Protein AF-A0AAF0GT23-F1 (afdb_monomer_lite)

Radius of gyration: 14.1 Å; chains: 1; bounding box: 43×35×29 Å

Structure (mmCIF, N/CA/C/O backbone):
data_AF-A0AAF0GT23-F1
#
_entry.id   AF-A0AAF0GT23-F1
#
loop_
_atom_site.group_PDB
_atom_site.id
_atom_site.type_symbol
_atom_site.label_atom_id
_atom_site.label_alt_id
_atom_site.label_comp_id
_atom_site.label_asym_id
_atom_site.label_entity_id
_atom_site.label_seq_id
_atom_site.pdbx_PDB_ins_code
_atom_site.Cartn_x
_atom_site.Cartn_y
_atom_site.Cartn_z
_atom_site.occupancy
_atom_site.B_iso_or_equiv
_atom_site.auth_seq_id
_atom_site.auth_comp_id
_atom_site.auth_asym_id
_atom_site.auth_atom_id
_atom_site.pdbx_PDB_model_num
ATOM 1 N N . MET A 1 1 ? -15.337 -4.926 -9.735 1.00 69.69 1 MET A N 1
ATOM 2 C CA . MET A 1 1 ? -14.901 -3.994 -8.670 1.00 69.69 1 MET A CA 1
ATOM 3 C C . MET A 1 1 ? -13.657 -3.272 -9.168 1.00 69.69 1 MET A C 1
ATOM 5 O O . MET A 1 1 ? -12.842 -3.954 -9.771 1.00 69.69 1 MET A O 1
ATOM 9 N N . PRO A 1 2 ? -13.508 -1.948 -8.994 1.00 89.38 2 PRO A N 1
ATOM 10 C CA . PRO A 1 2 ? -12.298 -1.244 -9.424 1.00 89.38 2 PRO A CA 1
ATOM 11 C C . PRO A 1 2 ? -11.054 -1.755 -8.686 1.00 89.38 2 PRO A C 1
ATOM 13 O O . PRO A 1 2 ? -11.116 -1.961 -7.473 1.00 89.38 2 PRO A O 1
ATOM 16 N N . ASP A 1 3 ? -9.921 -1.876 -9.376 1.00 92.38 3 ASP A N 1
ATOM 17 C CA . ASP A 1 3 ? -8.666 -2.400 -8.811 1.00 92.38 3 ASP A CA 1
ATOM 18 C C . ASP A 1 3 ? -8.210 -1.664 -7.541 1.00 92.38 3 ASP A C 1
ATOM 20 O O . ASP A 1 3 ? -7.698 -2.276 -6.604 1.00 92.38 3 ASP A O 1
ATOM 24 N N . TYR A 1 4 ? -8.428 -0.347 -7.459 1.00 92.88 4 TYR A N 1
ATOM 25 C CA . TYR A 1 4 ? -8.074 0.426 -6.266 1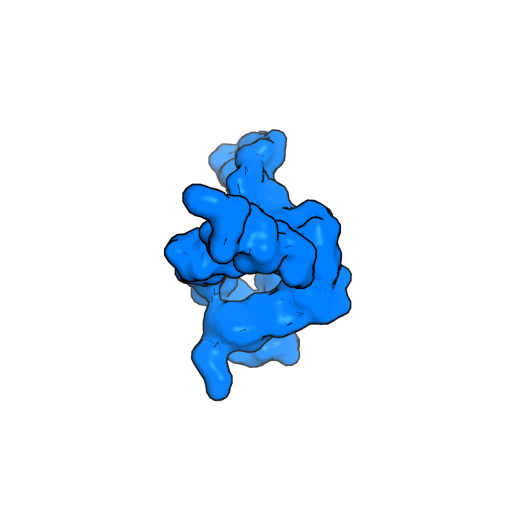.00 92.88 4 TYR A CA 1
ATOM 26 C C . TYR A 1 4 ? -8.917 0.040 -5.038 1.00 92.88 4 TYR A C 1
ATOM 28 O O . TYR A 1 4 ? -8.424 0.117 -3.915 1.00 92.88 4 TYR A O 1
ATOM 36 N N . MET A 1 5 ? -10.160 -0.411 -5.235 1.00 93.94 5 MET A N 1
ATOM 37 C CA . MET A 1 5 ? -11.004 -0.917 -4.150 1.00 93.94 5 MET A CA 1
ATOM 38 C C . MET A 1 5 ? -10.617 -2.344 -3.753 1.00 93.94 5 MET A C 1
ATOM 40 O O . MET A 1 5 ? -10.644 -2.673 -2.570 1.00 93.94 5 MET A O 1
ATOM 44 N N . VAL A 1 6 ? -10.190 -3.175 -4.710 1.00 95.44 6 VAL A N 1
ATOM 45 C CA . VAL A 1 6 ? -9.609 -4.495 -4.405 1.00 95.44 6 VAL A CA 1
ATOM 46 C C . VAL A 1 6 ? -8.355 -4.330 -3.540 1.00 95.44 6 VAL A C 1
ATOM 48 O O . VAL A 1 6 ? -8.206 -5.011 -2.524 1.00 95.44 6 VAL A O 1
ATOM 51 N N . LEU A 1 7 ? -7.496 -3.359 -3.880 1.00 95.94 7 LEU A N 1
ATOM 52 C CA . LEU A 1 7 ? -6.317 -3.025 -3.082 1.00 95.94 7 LEU A CA 1
ATOM 53 C C . LEU A 1 7 ? -6.696 -2.571 -1.670 1.00 95.94 7 LEU A C 1
ATOM 55 O O . LEU A 1 7 ? -6.075 -2.999 -0.700 1.00 95.94 7 LEU A O 1
ATOM 59 N N . TYR A 1 8 ? -7.704 -1.709 -1.551 1.00 95.00 8 TYR A N 1
ATOM 60 C CA . TYR A 1 8 ? -8.166 -1.206 -0.260 1.00 95.00 8 TYR A CA 1
ATOM 61 C C . TYR A 1 8 ? -8.669 -2.327 0.654 1.00 95.00 8 TYR A C 1
ATOM 63 O O . TYR A 1 8 ? -8.240 -2.413 1.804 1.00 95.00 8 TYR A O 1
ATOM 71 N N . ASN A 1 9 ? -9.486 -3.240 0.123 1.00 94.56 9 ASN A N 1
ATOM 72 C CA . ASN A 1 9 ? -9.962 -4.405 0.870 1.00 94.56 9 ASN A CA 1
ATOM 73 C C . ASN A 1 9 ? -8.808 -5.294 1.337 1.00 94.56 9 ASN A C 1
ATOM 75 O O . ASN A 1 9 ? -8.777 -5.704 2.495 1.00 94.56 9 ASN A O 1
ATOM 79 N N . TYR A 1 10 ? -7.834 -5.557 0.463 1.00 95.31 10 TYR A N 1
ATOM 80 C CA . TYR A 1 10 ? -6.641 -6.311 0.840 1.00 95.31 10 TYR A CA 1
ATOM 81 C C . TYR A 1 10 ? -5.864 -5.627 1.975 1.00 95.31 10 TYR A C 1
ATOM 83 O O . TYR A 1 10 ? -5.434 -6.294 2.916 1.00 95.31 10 TYR A O 1
ATOM 91 N N . ILE A 1 11 ? -5.709 -4.301 1.912 1.00 95.25 11 ILE A N 1
ATOM 92 C CA . ILE A 1 11 ? -5.014 -3.527 2.945 1.00 95.25 11 ILE A CA 1
ATOM 93 C C . ILE A 1 11 ? -5.733 -3.643 4.292 1.00 95.25 11 ILE A C 1
ATOM 95 O O . ILE A 1 11 ? -5.079 -3.942 5.288 1.00 95.25 11 ILE A O 1
ATOM 99 N N . ILE A 1 12 ? -7.056 -3.458 4.324 1.00 94.38 12 ILE A N 1
ATOM 100 C CA . ILE A 1 12 ? -7.841 -3.571 5.561 1.00 94.38 12 ILE A CA 1
ATOM 101 C C . ILE A 1 12 ? -7.725 -4.979 6.144 1.00 94.38 12 ILE A C 1
ATOM 103 O O . ILE A 1 12 ? -7.431 -5.124 7.326 1.00 94.38 12 ILE A O 1
ATOM 107 N N . LEU A 1 13 ? -7.919 -6.016 5.326 1.00 94.31 13 LEU A N 1
ATOM 108 C CA . LEU A 1 13 ? -7.892 -7.401 5.802 1.00 94.31 13 LEU A CA 1
ATOM 109 C C . LEU A 1 13 ? -6.520 -7.806 6.348 1.00 94.31 13 LEU A C 1
ATOM 111 O O . LEU A 1 13 ? -6.443 -8.599 7.282 1.00 94.31 13 LEU A O 1
ATOM 115 N N . ARG A 1 14 ? -5.436 -7.282 5.765 1.00 94.88 14 ARG A N 1
ATOM 116 C CA . ARG A 1 14 ? -4.075 -7.686 6.131 1.00 94.88 14 ARG A CA 1
ATOM 117 C C . ARG A 1 14 ? -3.435 -6.823 7.213 1.00 94.88 14 ARG A C 1
ATOM 119 O O . ARG A 1 14 ? -2.658 -7.347 8.007 1.00 94.88 14 ARG A O 1
ATOM 126 N N . TYR A 1 15 ? -3.697 -5.520 7.211 1.00 93.50 15 TYR A N 1
ATOM 127 C CA . TYR A 1 15 ? -3.012 -4.551 8.073 1.00 93.50 15 TYR A CA 1
ATOM 128 C C . TYR A 1 15 ? -3.962 -3.811 9.022 1.00 93.50 15 TYR A C 1
ATOM 130 O O . TYR A 1 15 ? -3.497 -3.168 9.963 1.00 93.50 15 TYR A O 1
ATOM 138 N N . GLY A 1 16 ? -5.279 -3.888 8.799 1.00 91.75 16 GLY A N 1
ATOM 139 C CA . GLY A 1 16 ? -6.270 -3.146 9.573 1.00 91.75 16 GLY A CA 1
ATOM 140 C C . GLY A 1 16 ? -5.973 -1.646 9.586 1.00 91.75 16 GLY A C 1
ATOM 141 O O . GLY A 1 16 ? -5.739 -1.031 8.545 1.00 91.75 16 GLY A O 1
ATOM 142 N N . TYR A 1 17 ? -5.950 -1.073 10.789 1.00 91.62 17 TYR A N 1
ATOM 143 C CA . TYR A 1 17 ? -5.617 0.334 11.046 1.00 91.62 17 TYR A CA 1
ATOM 144 C C . TYR A 1 17 ? -4.157 0.557 11.448 1.00 91.62 17 TYR A C 1
ATOM 146 O O . TYR A 1 17 ? -3.769 1.676 11.789 1.00 91.62 17 TYR A O 1
ATOM 154 N N . SER A 1 18 ? -3.333 -0.489 11.440 1.00 92.06 18 SER A N 1
ATOM 155 C CA . SER A 1 18 ? -1.919 -0.371 11.776 1.00 92.06 18 SER A CA 1
ATOM 156 C C . SER A 1 18 ? -1.131 0.261 10.631 1.00 92.06 18 SER A C 1
ATOM 158 O O . SER A 1 18 ? -1.497 0.170 9.460 1.00 92.06 18 SER A O 1
ATOM 160 N N . TRP A 1 19 ? -0.014 0.901 10.971 1.00 92.62 19 TRP A N 1
ATOM 161 C CA . TRP A 1 19 ? 0.931 1.389 9.975 1.00 92.62 19 TRP A CA 1
ATOM 162 C C . TRP A 1 19 ? 1.582 0.226 9.221 1.00 92.62 19 TRP A C 1
ATOM 164 O O . TRP A 1 19 ? 2.006 -0.759 9.826 1.00 92.62 19 TRP A O 1
ATOM 174 N N . PHE A 1 20 ? 1.712 0.359 7.902 1.00 93.81 20 PHE A N 1
ATOM 175 C CA . PHE A 1 20 ? 2.314 -0.656 7.043 1.00 93.81 20 PHE A CA 1
ATOM 176 C C . PHE A 1 20 ? 3.211 -0.056 5.956 1.00 93.81 20 PHE A C 1
ATOM 178 O O . PHE A 1 20 ? 3.144 1.127 5.611 1.00 93.81 20 PHE A O 1
ATOM 185 N N . ILE A 1 21 ? 4.064 -0.911 5.394 1.00 92.94 21 ILE A N 1
ATOM 186 C CA . ILE A 1 21 ? 4.908 -0.616 4.232 1.00 92.94 21 ILE A CA 1
ATOM 187 C C . ILE A 1 21 ? 4.400 -1.390 3.013 1.00 92.94 21 ILE A C 1
ATOM 189 O O . ILE A 1 21 ? 3.647 -2.354 3.131 1.00 92.94 21 ILE A O 1
ATOM 193 N N . THR A 1 22 ? 4.811 -0.970 1.819 1.00 92.31 22 THR A N 1
ATOM 194 C CA . THR A 1 22 ? 4.205 -1.462 0.570 1.00 92.31 22 THR A CA 1
ATOM 195 C C . THR A 1 22 ? 4.839 -2.734 0.002 1.00 92.31 22 THR A C 1
ATOM 197 O O . THR A 1 22 ? 4.244 -3.333 -0.887 1.00 92.31 22 THR A O 1
ATOM 200 N N . ASP A 1 23 ? 5.980 -3.206 0.520 1.00 90.56 23 ASP A N 1
ATOM 201 C CA . ASP A 1 23 ? 6.665 -4.416 0.028 1.00 90.56 23 ASP A CA 1
ATOM 202 C C . ASP A 1 23 ? 5.739 -5.638 -0.057 1.00 90.56 23 ASP A C 1
ATOM 204 O O . ASP A 1 23 ? 5.616 -6.261 -1.112 1.00 90.56 23 ASP A O 1
ATOM 208 N N . GLY A 1 24 ? 5.004 -5.927 1.022 1.00 88.31 24 GLY A N 1
ATOM 209 C CA . GLY A 1 24 ? 4.050 -7.038 1.051 1.00 88.31 24 GLY A CA 1
ATOM 210 C C . GLY A 1 24 ? 2.865 -6.856 0.096 1.00 88.31 24 GLY A C 1
ATOM 211 O O . GLY A 1 24 ? 2.280 -7.841 -0.349 1.00 88.31 24 GLY A O 1
ATOM 212 N N . ILE A 1 25 ? 2.525 -5.617 -0.267 1.00 93.75 25 ILE A N 1
ATOM 213 C CA . ILE A 1 25 ? 1.484 -5.321 -1.258 1.00 93.75 25 ILE A CA 1
ATOM 214 C C . ILE A 1 25 ? 2.002 -5.637 -2.660 1.00 93.75 25 ILE A C 1
ATOM 216 O O . ILE A 1 25 ? 1.335 -6.354 -3.399 1.00 93.75 25 ILE A O 1
ATOM 220 N N . TYR A 1 26 ? 3.198 -5.166 -3.023 1.00 93.06 26 TYR A N 1
ATOM 221 C CA . TYR A 1 26 ? 3.775 -5.426 -4.347 1.00 93.06 26 TYR A CA 1
ATOM 222 C C . TYR A 1 26 ? 3.993 -6.921 -4.605 1.00 93.06 26 TYR A C 1
ATOM 224 O O . TYR A 1 26 ? 3.718 -7.390 -5.708 1.00 93.06 26 TYR A O 1
ATOM 232 N N . GLN A 1 27 ? 4.423 -7.675 -3.588 1.00 92.88 27 GLN A N 1
ATOM 233 C CA . GLN A 1 27 ? 4.612 -9.127 -3.692 1.00 92.88 27 GLN A CA 1
ATOM 234 C C . GLN A 1 27 ? 3.297 -9.886 -3.931 1.00 92.88 27 GLN A C 1
ATOM 236 O O . GLN A 1 27 ? 3.287 -10.879 -4.652 1.00 92.88 27 GLN A O 1
ATOM 241 N N . ASN A 1 28 ? 2.184 -9.407 -3.366 1.00 93.38 28 ASN A N 1
ATOM 242 C CA . ASN A 1 28 ? 0.873 -10.057 -3.476 1.00 93.38 28 ASN A CA 1
ATOM 243 C C . ASN A 1 28 ? -0.035 -9.417 -4.536 1.00 93.38 28 ASN A C 1
ATOM 245 O O . ASN A 1 28 ? -1.130 -9.907 -4.776 1.00 93.38 28 ASN A O 1
ATOM 249 N N . ALA A 1 29 ? 0.390 -8.342 -5.205 1.00 93.56 29 ALA A N 1
ATOM 250 C CA . ALA A 1 29 ? -0.467 -7.603 -6.131 1.00 93.56 29 ALA A CA 1
ATOM 251 C C . ALA A 1 29 ? -1.050 -8.510 -7.227 1.00 93.56 29 ALA A C 1
ATOM 253 O O . ALA A 1 29 ? -2.257 -8.502 -7.451 1.00 93.56 29 ALA A O 1
ATOM 254 N N . ARG A 1 30 ? -0.224 -9.376 -7.833 1.00 94.38 30 ARG A N 1
ATOM 255 C CA . ARG A 1 30 ? -0.705 -10.328 -8.848 1.00 94.38 30 ARG A CA 1
ATOM 256 C C . ARG A 1 30 ? -1.681 -11.362 -8.282 1.00 94.38 30 ARG A C 1
ATOM 258 O O . ARG A 1 30 ? -2.632 -11.703 -8.974 1.00 94.38 30 ARG A O 1
ATOM 265 N N . SER A 1 31 ? -1.470 -11.848 -7.053 1.00 94.00 31 SER A N 1
ATOM 266 C CA . SER A 1 31 ? -2.349 -12.860 -6.445 1.00 94.00 31 SER A CA 1
ATOM 267 C C . SER A 1 31 ? -3.721 -12.300 -6.069 1.00 94.00 31 SER A C 1
ATOM 269 O O . SER A 1 31 ? -4.690 -13.051 -6.052 1.00 94.00 31 SER A O 1
ATOM 271 N N . ILE A 1 32 ? -3.826 -10.987 -5.849 1.00 92.75 32 ILE A N 1
ATOM 272 C CA . ILE A 1 32 ? -5.104 -10.286 -5.640 1.00 92.75 32 ILE A CA 1
ATOM 273 C C . ILE A 1 32 ? -5.675 -9.669 -6.928 1.00 92.75 32 ILE A C 1
ATOM 275 O O . ILE A 1 32 ? -6.601 -8.866 -6.862 1.00 92.75 32 ILE A O 1
ATOM 279 N N . GLY A 1 33 ? -5.134 -10.025 -8.099 1.00 93.25 33 GLY A N 1
ATOM 280 C CA . GLY A 1 33 ? -5.652 -9.588 -9.400 1.00 93.25 33 GLY A CA 1
ATOM 281 C C . GLY A 1 33 ? -5.294 -8.153 -9.797 1.00 93.25 33 GLY A C 1
ATOM 282 O O . GLY A 1 33 ? -5.954 -7.580 -10.655 1.00 93.25 33 GLY A O 1
ATOM 283 N N . ILE A 1 34 ? -4.259 -7.561 -9.196 1.00 94.75 34 ILE A N 1
ATOM 284 C CA . ILE A 1 34 ? -3.822 -6.184 -9.453 1.00 94.75 34 ILE A CA 1
ATOM 285 C C . ILE A 1 34 ? -2.469 -6.183 -10.161 1.00 94.75 34 ILE A C 1
ATOM 287 O O . ILE A 1 34 ? -1.528 -6.876 -9.768 1.00 94.75 34 ILE A O 1
ATOM 291 N N . ASN A 1 35 ? -2.323 -5.338 -11.182 1.00 94.38 35 ASN A N 1
ATOM 292 C CA . ASN A 1 35 ? -1.020 -5.101 -11.795 1.00 94.38 35 ASN A CA 1
ATOM 293 C C . ASN A 1 35 ? -0.073 -4.421 -10.778 1.00 94.38 35 ASN A C 1
ATOM 295 O O . ASN A 1 35 ? -0.372 -3.306 -10.338 1.00 94.38 35 ASN A O 1
ATOM 299 N N . PRO A 1 36 ? 1.089 -5.020 -10.432 1.00 93.75 36 PRO A N 1
ATOM 300 C CA . PRO A 1 36 ? 2.047 -4.417 -9.504 1.00 93.75 36 PRO A CA 1
ATOM 301 C C . PRO A 1 36 ? 2.467 -2.994 -9.891 1.00 93.75 36 PRO A C 1
ATOM 303 O O . PRO A 1 36 ? 2.679 -2.164 -9.012 1.00 93.75 36 PRO A O 1
ATOM 306 N N . ALA A 1 37 ? 2.540 -2.682 -11.190 1.00 93.69 37 ALA A N 1
ATOM 307 C CA . ALA A 1 37 ? 2.887 -1.344 -11.670 1.00 93.69 37 ALA A CA 1
ATOM 308 C C . ALA A 1 37 ? 1.825 -0.284 -11.311 1.00 93.69 37 ALA A C 1
ATOM 310 O O . ALA A 1 37 ? 2.158 0.883 -11.111 1.00 93.69 37 ALA A O 1
ATOM 311 N N . SER A 1 38 ? 0.560 -0.690 -11.168 1.00 94.44 38 SER A N 1
ATOM 312 C CA . SER A 1 38 ? -0.562 0.198 -10.840 1.00 94.44 38 SER A CA 1
ATOM 313 C C . SER A 1 38 ? -0.722 0.446 -9.337 1.00 94.44 38 SER A C 1
ATOM 315 O O . SER A 1 38 ? -1.408 1.391 -8.949 1.00 94.44 38 SER A O 1
ATOM 317 N N . VAL A 1 39 ? -0.078 -0.353 -8.473 1.00 94.62 39 VAL A N 1
ATOM 318 C CA . VAL A 1 39 ? -0.220 -0.272 -7.004 1.00 94.62 39 VAL A CA 1
ATOM 319 C C . VAL A 1 39 ? 0.062 1.136 -6.485 1.00 94.62 39 VAL A C 1
ATOM 321 O O . VAL A 1 39 ? -0.729 1.673 -5.713 1.00 94.62 39 VAL A O 1
ATOM 324 N N . GLY A 1 40 ? 1.148 1.771 -6.933 1.00 93.69 40 GLY A N 1
ATOM 325 C CA . GLY A 1 40 ? 1.483 3.135 -6.515 1.00 93.69 40 GLY A CA 1
ATOM 326 C C . GLY A 1 40 ? 0.405 4.158 -6.892 1.00 93.69 40 GLY A C 1
ATOM 327 O O . GLY A 1 40 ? 0.061 5.023 -6.084 1.00 93.69 40 GLY A O 1
ATOM 328 N N . GLY A 1 41 ? -0.175 4.023 -8.088 1.00 95.38 41 GLY A N 1
ATOM 329 C 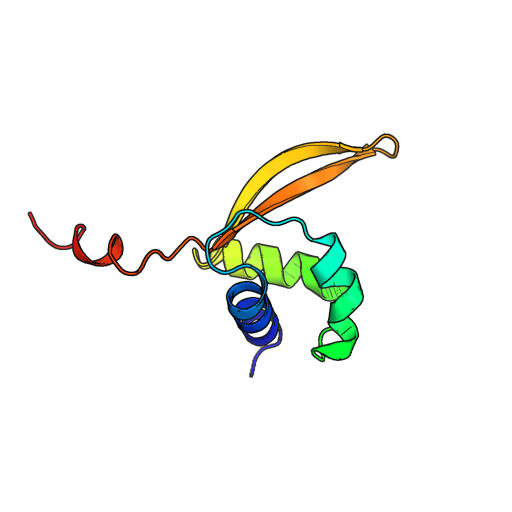CA . GLY A 1 41 ? -1.291 4.852 -8.544 1.00 95.38 41 GLY A CA 1
ATOM 330 C C . GLY A 1 41 ? -2.546 4.645 -7.697 1.00 95.38 41 GLY A C 1
ATOM 331 O O . GLY A 1 41 ? -3.158 5.615 -7.252 1.00 95.38 41 GLY A O 1
ATOM 332 N N . HIS A 1 42 ? -2.885 3.391 -7.395 1.00 96.31 42 HIS A N 1
ATOM 333 C CA . HIS A 1 42 ? -4.032 3.053 -6.551 1.00 96.31 42 HIS A CA 1
ATOM 334 C C . HIS A 1 42 ? -3.863 3.545 -5.107 1.00 96.31 42 HIS A C 1
ATOM 336 O O . HIS A 1 42 ? -4.800 4.114 -4.553 1.00 96.31 42 HIS A O 1
ATOM 342 N N . LEU A 1 43 ? -2.674 3.413 -4.509 1.00 95.38 43 LEU A N 1
ATOM 343 C CA . LEU A 1 43 ? -2.383 3.949 -3.173 1.00 95.38 43 LEU A CA 1
ATOM 344 C C . LEU A 1 43 ? -2.551 5.474 -3.120 1.00 95.38 43 LEU A C 1
ATOM 346 O O . LEU A 1 43 ? -3.175 6.000 -2.198 1.00 95.38 43 LEU A O 1
ATOM 350 N N . ASN A 1 44 ? -2.042 6.192 -4.126 1.00 94.81 44 ASN A N 1
ATOM 351 C CA . ASN A 1 44 ? -2.245 7.637 -4.223 1.00 94.81 44 ASN A CA 1
ATOM 352 C C . ASN A 1 44 ? -3.727 7.987 -4.403 1.00 94.81 44 ASN A C 1
ATOM 354 O 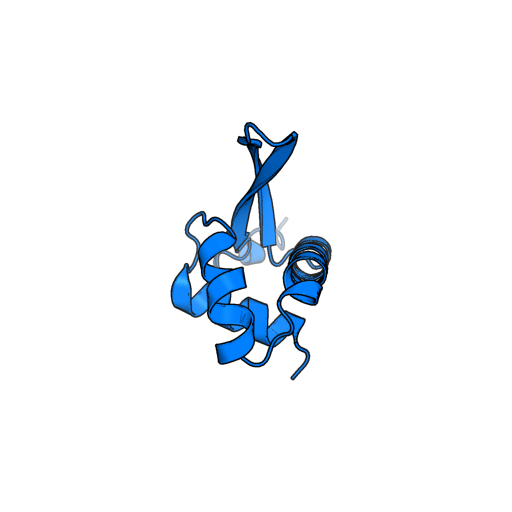O . ASN A 1 44 ? -4.213 8.904 -3.748 1.00 94.81 44 ASN A O 1
ATOM 358 N N . MET A 1 45 ? -4.465 7.244 -5.229 1.00 95.50 45 MET A N 1
ATOM 359 C CA . MET A 1 45 ? -5.903 7.452 -5.414 1.00 95.50 45 MET A CA 1
ATOM 360 C C . MET A 1 45 ? -6.685 7.265 -4.109 1.00 95.50 45 MET A C 1
ATOM 362 O O . MET A 1 45 ? -7.527 8.097 -3.776 1.00 95.50 45 MET A O 1
ATOM 366 N N . LEU A 1 46 ? -6.380 6.215 -3.343 1.00 95.00 46 LEU A N 1
ATOM 367 C CA . LEU A 1 46 ? -6.980 5.976 -2.029 1.00 95.00 46 LEU A CA 1
ATOM 368 C C . LEU A 1 46 ? -6.647 7.096 -1.037 1.00 95.00 46 LEU A C 1
ATOM 370 O O . LEU A 1 46 ? -7.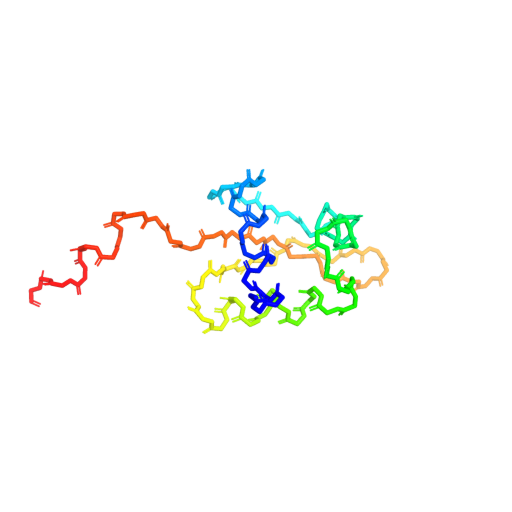521 7.521 -0.283 1.00 95.00 46 LEU A O 1
ATOM 374 N N . LYS A 1 47 ? -5.425 7.640 -1.086 1.00 94.69 47 LYS A N 1
ATOM 375 C CA . LYS A 1 47 ? -5.054 8.829 -0.309 1.00 94.69 47 LYS A CA 1
ATOM 376 C C . LYS A 1 47 ? -5.851 10.067 -0.715 1.00 94.69 47 LYS A C 1
ATOM 378 O O . LYS A 1 47 ? -6.373 10.757 0.152 1.00 94.69 47 LYS A O 1
ATOM 383 N N . HIS A 1 48 ? -5.981 10.342 -2.012 1.00 94.12 48 HIS A N 1
ATOM 384 C CA . HIS A 1 48 ? -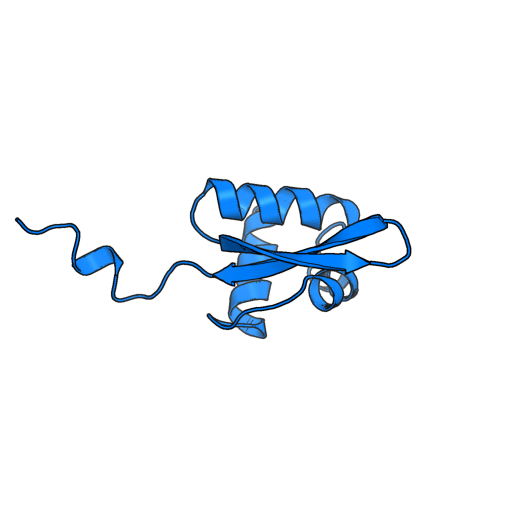6.781 11.469 -2.505 1.00 94.12 48 HIS A CA 1
ATOM 385 C C . HIS A 1 48 ? -8.259 11.358 -2.116 1.00 94.12 48 HIS A C 1
ATOM 387 O O . HIS A 1 48 ? -8.915 12.374 -1.922 1.00 94.12 48 HIS A O 1
ATOM 393 N N . LYS A 1 49 ? -8.770 10.133 -1.964 1.00 92.12 49 LYS A N 1
ATOM 394 C CA . LYS A 1 49 ? -10.121 9.854 -1.462 1.00 92.12 49 LYS A CA 1
ATOM 395 C C . LYS A 1 49 ? -10.241 9.917 0.067 1.00 92.12 49 LYS A C 1
ATOM 397 O O . LYS A 1 49 ? -11.325 9.680 0.581 1.00 92.12 49 LYS A O 1
ATOM 402 N N . GLY A 1 50 ? -9.154 10.189 0.791 1.00 93.00 50 GLY A N 1
ATOM 403 C CA . GLY A 1 50 ? -9.152 10.235 2.254 1.00 93.00 50 GLY A CA 1
ATOM 404 C C . GLY A 1 50 ? -9.290 8.867 2.929 1.00 93.00 50 GLY A C 1
ATOM 405 O O . GLY A 1 50 ? -9.616 8.820 4.110 1.00 93.00 50 GLY A O 1
ATOM 406 N N . LEU A 1 51 ? -9.047 7.766 2.205 1.00 93.62 51 LEU A N 1
ATOM 407 C CA . LEU A 1 51 ? -9.128 6.388 2.720 1.00 93.62 51 LEU A CA 1
ATOM 408 C C . LEU A 1 51 ? -7.787 5.860 3.244 1.00 93.62 51 LEU A C 1
ATOM 410 O O . LEU A 1 51 ? -7.758 4.924 4.045 1.00 93.62 51 LEU A O 1
ATOM 414 N N . LEU A 1 52 ? -6.684 6.452 2.782 1.00 95.00 52 LEU A N 1
ATOM 415 C CA . LEU A 1 52 ? -5.340 6.196 3.284 1.00 95.00 52 LEU A CA 1
ATOM 416 C C . LEU A 1 52 ? -4.634 7.509 3.622 1.00 95.00 52 LEU A C 1
ATOM 418 O O . LEU A 1 52 ? -4.821 8.529 2.960 1.00 95.00 52 LEU A O 1
ATOM 422 N N . THR A 1 53 ? -3.719 7.449 4.578 1.00 94.94 53 THR A N 1
ATOM 423 C CA . THR A 1 53 ? -2.697 8.472 4.799 1.00 94.94 53 THR A CA 1
ATOM 424 C C . THR A 1 53 ? -1.314 7.864 4.625 1.00 94.94 53 THR A C 1
ATOM 426 O O . THR A 1 53 ? -1.144 6.642 4.628 1.00 94.94 53 THR A O 1
ATOM 429 N N . ASN A 1 54 ? -0.313 8.717 4.427 1.00 94.69 54 ASN A N 1
ATOM 430 C CA . ASN A 1 54 ? 1.074 8.294 4.454 1.00 94.69 54 ASN A CA 1
ATOM 431 C C . ASN A 1 54 ? 1.976 9.320 5.124 1.00 94.69 54 ASN A C 1
ATOM 433 O O . ASN A 1 54 ? 1.721 10.522 5.081 1.00 94.69 54 ASN A O 1
ATOM 437 N N . MET A 1 55 ? 3.069 8.816 5.681 1.00 91.75 55 MET A N 1
ATOM 438 C CA . MET A 1 55 ? 4.171 9.613 6.196 1.00 91.75 55 MET A CA 1
ATOM 439 C C . MET A 1 55 ? 5.485 9.162 5.567 1.00 91.75 55 MET A C 1
ATOM 441 O O . MET A 1 55 ? 5.653 8.009 5.149 1.00 91.75 55 MET A O 1
ATOM 445 N N . TYR A 1 56 ? 6.423 10.098 5.475 1.00 87.00 56 TYR A N 1
ATOM 446 C CA . TYR A 1 56 ? 7.790 9.787 5.091 1.00 87.00 56 TYR A CA 1
ATOM 447 C C . TYR A 1 56 ? 8.418 8.886 6.158 1.00 87.00 56 TYR A C 1
ATOM 449 O O . TYR A 1 56 ? 8.374 9.219 7.339 1.00 87.00 56 TYR A O 1
ATOM 457 N N . LEU A 1 57 ? 8.989 7.755 5.736 1.00 83.31 57 LEU A N 1
ATOM 458 C CA . LEU A 1 57 ? 9.731 6.876 6.635 1.00 83.31 57 LEU A CA 1
ATOM 459 C C . LEU A 1 57 ? 11.230 7.150 6.521 1.00 83.31 57 LEU A C 1
ATOM 461 O O . LEU A 1 57 ? 11.870 7.561 7.481 1.00 83.31 57 LEU A O 1
ATOM 465 N N . ARG A 1 58 ? 11.801 6.897 5.339 1.00 84.25 58 ARG A N 1
ATOM 466 C CA . ARG A 1 58 ? 13.231 7.083 5.068 1.00 84.25 58 ARG A CA 1
ATOM 467 C C . ARG A 1 58 ? 13.527 7.055 3.576 1.00 84.25 58 ARG A C 1
ATOM 469 O O . ARG A 1 58 ? 12.762 6.494 2.793 1.00 84.25 58 ARG A O 1
ATOM 476 N N . ARG A 1 59 ? 14.685 7.580 3.191 1.00 83.00 59 ARG A N 1
ATOM 477 C CA . ARG A 1 59 ? 15.277 7.361 1.871 1.00 83.00 59 ARG A CA 1
ATOM 478 C C . ARG A 1 59 ? 16.154 6.111 1.931 1.00 83.00 59 ARG A C 1
ATOM 480 O O . ARG A 1 59 ? 16.943 5.952 2.858 1.00 83.00 59 ARG A O 1
ATOM 487 N N . THR A 1 60 ? 15.993 5.203 0.983 1.00 78.75 60 THR A N 1
ATOM 488 C CA . THR A 1 60 ? 16.858 4.029 0.841 1.00 78.75 60 THR A CA 1
ATOM 489 C C . THR A 1 60 ? 18.180 4.424 0.179 1.00 78.75 60 THR A C 1
ATOM 491 O O . THR A 1 60 ? 18.279 5.464 -0.474 1.00 78.75 60 THR A O 1
ATOM 494 N N . SER A 1 61 ? 19.201 3.577 0.309 1.00 79.50 61 SER A N 1
ATOM 495 C CA . SER A 1 61 ? 20.543 3.786 -0.261 1.00 79.50 61 SER A CA 1
ATOM 496 C C . SER A 1 61 ? 20.555 3.934 -1.789 1.00 79.50 61 SER A C 1
ATOM 498 O O . SER A 1 61 ? 21.450 4.562 -2.337 1.00 79.50 61 SER A O 1
ATOM 500 N N . ASN A 1 62 ? 19.525 3.436 -2.480 1.00 79.50 62 ASN A N 1
ATOM 501 C CA . ASN A 1 62 ? 19.309 3.634 -3.919 1.00 79.50 62 ASN A CA 1
ATOM 502 C C . ASN A 1 62 ? 18.456 4.879 -4.258 1.00 79.50 62 ASN A C 1
ATOM 504 O O . ASN A 1 62 ? 17.903 4.972 -5.351 1.00 79.50 62 ASN A O 1
ATOM 508 N N . GLY A 1 63 ? 18.279 5.809 -3.315 1.00 77.31 63 GLY A N 1
ATOM 509 C CA . GLY A 1 63 ? 17.574 7.077 -3.523 1.00 77.31 63 GLY A CA 1
ATOM 510 C C . GLY A 1 63 ? 16.044 7.000 -3.489 1.00 77.31 63 GLY A C 1
ATOM 511 O O . GLY A 1 63 ? 15.391 8.050 -3.496 1.00 77.31 63 GLY A O 1
ATOM 512 N N . ARG A 1 64 ? 15.448 5.800 -3.408 1.00 78.75 64 ARG A N 1
ATOM 513 C CA . ARG A 1 64 ? 13.987 5.639 -3.332 1.00 78.75 64 ARG A CA 1
ATOM 514 C C . ARG A 1 64 ? 13.453 6.125 -1.987 1.00 78.75 64 ARG A C 1
ATOM 516 O O . ARG A 1 64 ? 14.052 5.931 -0.935 1.00 78.75 64 ARG A O 1
ATOM 523 N N . VAL A 1 65 ? 12.295 6.775 -2.019 1.00 81.94 65 VAL A N 1
ATOM 524 C CA . VAL A 1 65 ? 11.616 7.227 -0.802 1.00 81.94 65 VAL A CA 1
ATOM 525 C C . VAL A 1 65 ? 10.672 6.134 -0.330 1.00 81.94 65 VAL A C 1
ATOM 527 O O . VAL A 1 65 ? 9.716 5.784 -1.023 1.00 81.94 65 VAL A O 1
ATOM 530 N N . MET A 1 66 ? 10.927 5.624 0.868 1.00 86.19 66 MET A N 1
ATOM 531 C CA . MET A 1 66 ? 10.050 4.694 1.559 1.00 86.19 66 MET A CA 1
ATOM 532 C C . MET A 1 66 ? 9.021 5.486 2.368 1.00 86.19 66 MET A C 1
ATOM 534 O O . MET A 1 66 ? 9.363 6.408 3.112 1.00 86.19 66 MET A O 1
ATOM 538 N N . LYS A 1 67 ? 7.748 5.127 2.203 1.00 91.44 67 LYS A N 1
ATOM 5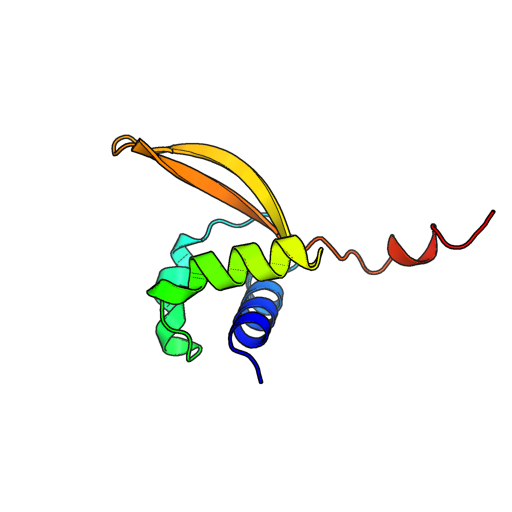39 C CA . LYS A 1 67 ? 6.619 5.722 2.921 1.00 91.44 67 LYS A CA 1
ATOM 540 C C . LYS A 1 67 ? 5.940 4.655 3.763 1.00 91.44 67 LYS A C 1
ATOM 542 O O . LYS A 1 67 ? 5.785 3.522 3.303 1.00 91.44 67 LYS A O 1
ATOM 547 N N . MET A 1 68 ? 5.521 5.044 4.957 1.00 93.81 68 MET A N 1
ATOM 548 C CA . MET A 1 68 ? 4.572 4.282 5.755 1.00 93.81 68 MET A CA 1
ATOM 549 C C . MET A 1 68 ? 3.162 4.752 5.431 1.00 93.81 68 MET A C 1
ATOM 551 O O . MET A 1 68 ? 2.944 5.946 5.229 1.00 93.81 68 MET A O 1
ATOM 555 N N . TRP A 1 69 ? 2.229 3.814 5.366 1.00 95.31 69 TRP A N 1
ATOM 556 C CA . TRP A 1 69 ? 0.832 4.045 5.026 1.00 95.31 69 TRP A CA 1
ATOM 557 C C . TRP A 1 69 ? -0.068 3.544 6.150 1.00 95.31 69 TRP A C 1
ATOM 559 O O . TRP A 1 69 ? 0.310 2.630 6.880 1.00 95.31 69 TRP A O 1
ATOM 569 N N . GLN A 1 70 ? -1.247 4.139 6.281 1.00 95.25 70 GLN A N 1
ATOM 570 C CA . GLN A 1 70 ? -2.252 3.748 7.266 1.00 95.25 70 GLN A CA 1
ATOM 571 C C . GLN A 1 70 ? -3.650 3.998 6.701 1.00 95.25 70 GLN A C 1
ATOM 573 O O . GLN A 1 70 ? -3.847 4.945 5.936 1.00 95.25 70 GLN A O 1
ATOM 578 N N . VAL A 1 71 ? -4.616 3.164 7.082 1.00 94.38 71 VAL A N 1
ATOM 579 C CA . VAL A 1 71 ? -6.041 3.418 6.835 1.00 94.38 71 VAL A CA 1
ATOM 580 C C . VAL A 1 71 ? -6.520 4.538 7.755 1.00 94.38 71 VAL A C 1
ATOM 582 O O . VAL A 1 71 ? -6.337 4.470 8.964 1.00 94.38 71 VAL A O 1
ATOM 585 N N . THR A 1 72 ? -7.134 5.572 7.184 1.00 87.31 72 THR A N 1
ATOM 586 C CA . THR A 1 72 ? -7.555 6.786 7.910 1.00 87.31 72 THR A CA 1
ATOM 587 C C . THR A 1 72 ? -8.903 6.668 8.616 1.00 87.31 72 THR A C 1
ATOM 589 O O . THR A 1 72 ? -9.244 7.540 9.404 1.00 87.31 72 THR A O 1
ATOM 592 N N . CYS A 1 73 ? -9.698 5.631 8.341 1.00 67.25 73 CYS A N 1
ATOM 593 C CA . CYS A 1 73 ? -11.089 5.576 8.792 1.00 67.25 73 CYS A CA 1
ATOM 594 C C . CYS A 1 73 ? -11.268 4.771 10.090 1.00 67.25 73 CYS A C 1
ATOM 596 O O . CYS A 1 73 ? -11.695 3.620 10.043 1.00 67.25 73 CYS A O 1
ATOM 598 N N . LEU A 1 74 ? -10.981 5.373 11.248 1.00 55.88 74 LEU A N 1
ATOM 599 C CA . LEU A 1 74 ? -11.528 4.885 12.521 1.00 55.88 74 LEU A CA 1
ATOM 600 C C . LEU A 1 74 ? -13.067 5.019 12.489 1.00 55.88 74 LEU A C 1
ATOM 602 O O . LEU A 1 74 ? -13.553 6.091 12.119 1.00 55.88 74 LEU A O 1
ATOM 606 N N . PRO A 1 75 ? -13.846 3.988 12.880 1.00 50.28 75 PRO A N 1
ATOM 607 C CA . PRO A 1 75 ? -15.313 4.057 12.900 1.00 50.28 75 PRO A CA 1
ATOM 608 C C . PRO A 1 75 ? -15.893 5.211 13.740 1.00 50.28 75 PRO A C 1
ATOM 610 O O . PRO A 1 75 ? -17.017 5.634 13.491 1.00 50.28 75 PRO A O 1
ATOM 613 N N . GLU A 1 76 ? -15.146 5.748 14.709 1.00 48.97 76 GLU A N 1
ATOM 614 C CA . GLU A 1 76 ? -15.664 6.719 15.685 1.00 48.97 76 GLU A CA 1
ATOM 615 C C . GLU A 1 76 ? -15.410 8.200 15.340 1.00 48.97 76 GLU A C 1
ATOM 617 O O . GLU A 1 76 ? -16.150 9.067 15.802 1.00 48.97 76 GLU A O 1
ATOM 622 N N . GLU A 1 77 ? -14.435 8.540 14.489 1.00 47.66 77 GLU A N 1
ATOM 623 C CA . GLU A 1 77 ? -14.068 9.954 14.250 1.00 47.66 77 GLU A CA 1
ATOM 624 C C . GLU A 1 77 ? -14.924 10.671 13.194 1.00 47.66 77 GLU A C 1
ATOM 626 O O . GLU A 1 77 ? -14.909 11.900 13.109 1.00 47.66 77 GLU A O 1
ATOM 631 N N . GLN A 1 78 ? -15.716 9.939 12.406 1.00 49.50 78 GLN A N 1
ATOM 632 C CA . GLN A 1 78 ? -16.692 10.547 11.489 1.00 49.50 78 GLN A CA 1
ATOM 633 C C . GLN A 1 78 ? -18.003 10.946 12.195 1.00 49.50 78 GLN A C 1
ATOM 635 O O . GLN A 1 78 ? -18.769 11.732 11.645 1.00 49.50 78 GLN A O 1
ATOM 640 N N . LEU A 1 79 ? -18.250 10.463 13.420 1.00 49.19 79 LEU A N 1
ATOM 641 C CA . LEU A 1 79 ? -19.453 10.783 14.204 1.00 49.19 79 LEU A CA 1
ATOM 642 C C . LEU A 1 79 ? -19.332 12.078 15.026 1.00 49.19 79 LEU A C 1
ATOM 644 O O . LEU A 1 79 ? -20.351 12.642 15.410 1.00 49.19 79 LEU A O 1
ATOM 648 N N . GLN A 1 80 ? -18.121 12.594 15.268 1.00 48.34 80 GLN A N 1
ATOM 649 C CA . GLN A 1 80 ? -17.920 13.782 16.119 1.00 48.34 80 GLN A CA 1
ATOM 650 C C . GLN A 1 80 ? -17.755 15.109 15.361 1.00 48.34 80 GLN A C 1
ATOM 652 O O . GLN A 1 80 ? -17.730 16.162 15.989 1.00 48.34 80 GLN A O 1
ATOM 657 N N . LYS A 1 81 ? -17.698 15.114 14.022 1.00 46.78 81 LYS A N 1
ATOM 658 C CA . LYS A 1 81 ? -17.649 16.364 13.226 1.00 46.78 81 LYS A CA 1
ATOM 659 C C . LYS A 1 81 ? -18.999 16.770 12.623 1.00 46.78 81 LYS A C 1
ATOM 661 O O . LYS A 1 81 ? -19.038 17.505 11.642 1.00 46.78 81 LYS A O 1
ATOM 666 N N . GLY A 1 82 ? -20.092 16.290 13.216 1.00 45.03 82 GLY A N 1
ATOM 667 C CA . GLY A 1 82 ? -21.473 16.636 12.867 1.00 45.03 82 GLY A CA 1
ATOM 668 C C . GLY A 1 82 ? -22.253 17.303 14.004 1.00 45.03 82 GLY A C 1
ATOM 669 O O . GLY A 1 82 ? -23.474 17.205 14.021 1.00 45.03 82 GLY A O 1
ATOM 670 N N . GLY A 1 83 ? -21.581 17.937 14.968 1.00 46.97 83 GLY A N 1
ATOM 671 C CA . GLY A 1 83 ? -22.262 18.617 16.069 1.00 46.97 83 GLY A CA 1
ATOM 672 C C . GLY A 1 83 ? -21.397 19.658 16.765 1.00 46.97 83 GLY A C 1
ATOM 673 O O . GLY A 1 83 ? -20.712 19.328 17.727 1.00 46.97 83 GLY A O 1
ATOM 674 N N . HIS A 1 84 ? -21.422 20.894 16.268 1.00 35.44 84 HIS A N 1
ATOM 675 C CA . HIS A 1 84 ? -21.987 22.063 16.961 1.00 35.44 84 HIS A CA 1
ATOM 676 C C . HIS A 1 84 ? -21.996 23.261 16.005 1.00 35.44 84 HIS A C 1
ATOM 678 O O . HIS A 1 84 ? -20.991 23.432 15.279 1.00 35.44 84 HIS A O 1
#

Organism: Latilactobacillus sakei (NCBI:txid1599)

Foldseek 3Di:
DDLLVLLLVVCCVPQNFHKDWCPVVLVCQVVSPHDSVCNVVSQVVCVVVVQKDWDFDDQDPVRDTTIIMGGRDDPPPVVPVPDD

pLDDT: mean 85.45, std 15.81, range [35.44, 96.31]

Secondary structure (DSSP, 8-state):
--HHHHHHHHHHHHHTTS-B-SHHHHHHTTTTT--GGGHHHHHHHHHHTTSEEEEEEEE-TTSPEEEEEEE---TTTTSSSS--

Sequence (84 aa):
MPDYMVLYNYIILRYGYSWFITDGIYQNARSIGINPASVGGHLNMLKHKGLLTNMYLRRTSNGRVMKMWQVTCLPEEQLQKGGH